Protein AF-A0A8C0J4U8-F1 (afdb_monomer)

Radius of gyration: 21.5 Å; Cα contacts (8 Å, |Δi|>4): 195; chains: 1; bounding box: 47×39×62 Å

Secondary structure (DSSP, 8-state):
---------HHHHHHHHHHHT-SS-SPPPP--EE---TTGGGT-SEEEEHHHHTTTSGGG---HHHHHHHHT---TT-PPEEEEEEETTEEEEEE-HHHHHHHHHHTHHHHHS--------------HHHHH-S-GGG--HHHHHHHHHHHHHHHHHHHTT---

Foldseek 3Di:
DDPPQAAADPVVQLVLLQVLLDPDDDDDPRQKDADDDPVVLVPAGMFRFQVNQVVSDPSLDRDPVSQVSNQPDDDRNHAHWDHWDQDNGHIGTHGPVVRSVVSCVVCVVVVPQQAQDPDQAADDQDLVLVVPDPDPVPDDPVSVVSVVVSVVVQVSCVSNNHHD

Solvent-accessible surface area (backbone atoms only — not comparable to full-atom values): 9806 Å² total; per-residue (Å²): 134,84,78,77,76,48,76,58,44,71,67,57,37,46,51,53,54,49,50,45,74,47,94,70,97,69,90,73,79,82,43,63,42,79,59,80,50,76,77,52,53,74,79,24,45,31,39,29,37,30,80,60,31,39,86,79,23,77,95,25,54,80,56,66,69,46,47,49,48,52,66,63,66,81,55,85,23,48,67,51,70,64,47,63,45,85,51,96,68,14,42,33,32,27,56,33,55,72,61,37,48,51,54,48,64,78,36,43,72,69,71,68,47,64,70,70,50,90,53,88,52,73,60,85,84,84,57,65,64,73,76,75,52,98,49,82,90,73,60,47,73,69,41,50,51,51,50,54,51,51,51,53,49,49,53,52,35,39,69,13,56,24,52,128

Sequence (164 aa):
METGGGRFGVSETLGALNAALKKEPGPPASVWFKESSARNLRSRDFLAPQAALRPLFAGGQVPKDIIEDVMSLKRPGLPPLQSCQQTPLGLTVQLQRPAAFQQALNSIAELTKPFQSTSGQSIILNCTPLWSQRSLAMLSLSHLRAILVTDHLAEVLRIQGSVD

pLDDT: mean 83.04, std 14.78, range [30.03, 97.75]

Structure (mmCIF, N/CA/C/O backbone):
data_AF-A0A8C0J4U8-F1
#
_entry.id   AF-A0A8C0J4U8-F1
#
loop_
_atom_site.group_PDB
_atom_site.id
_atom_site.type_symbol
_atom_site.label_atom_id
_atom_site.label_alt_id
_atom_site.label_comp_id
_atom_site.label_asym_id
_atom_site.label_entity_id
_atom_site.label_seq_id
_atom_site.pdbx_PDB_ins_code
_atom_site.Cartn_x
_atom_site.Cartn_y
_atom_site.Cartn_z
_atom_site.occupancy
_atom_site.B_iso_or_equiv
_atom_site.auth_seq_id
_atom_site.auth_comp_id
_atom_site.auth_asym_id
_atom_site.auth_atom_id
_atom_site.pdbx_PDB_model_num
ATOM 1 N N . MET A 1 1 ? 19.558 22.658 10.619 1.00 30.05 1 MET A N 1
ATOM 2 C CA . MET A 1 1 ? 18.804 21.512 11.166 1.00 30.05 1 MET A CA 1
ATOM 3 C C . MET A 1 1 ? 18.225 20.776 9.974 1.00 30.05 1 MET A C 1
ATOM 5 O O . MET A 1 1 ? 17.174 21.152 9.476 1.00 30.05 1 MET A O 1
ATOM 9 N N . GLU A 1 2 ? 18.994 19.847 9.415 1.00 30.03 2 GLU A N 1
ATOM 10 C CA . GLU A 1 2 ? 18.574 19.081 8.244 1.00 30.03 2 GLU A CA 1
ATOM 11 C C . GLU A 1 2 ? 17.524 18.073 8.699 1.00 30.03 2 GLU A C 1
ATOM 13 O O . GLU A 1 2 ? 17.819 17.105 9.399 1.00 30.03 2 GLU A O 1
ATOM 18 N N . THR A 1 3 ? 16.263 18.325 8.362 1.00 37.47 3 THR A N 1
ATOM 19 C CA . THR A 1 3 ? 15.245 17.284 8.426 1.00 37.47 3 THR A CA 1
ATOM 20 C C . THR A 1 3 ? 15.606 16.285 7.340 1.00 37.47 3 THR A C 1
ATOM 22 O O . THR A 1 3 ? 15.273 16.505 6.177 1.00 37.47 3 THR A O 1
ATOM 25 N N . GLY A 1 4 ? 16.342 15.233 7.701 1.00 38.72 4 GLY A N 1
ATOM 26 C CA . GLY A 1 4 ? 16.578 14.0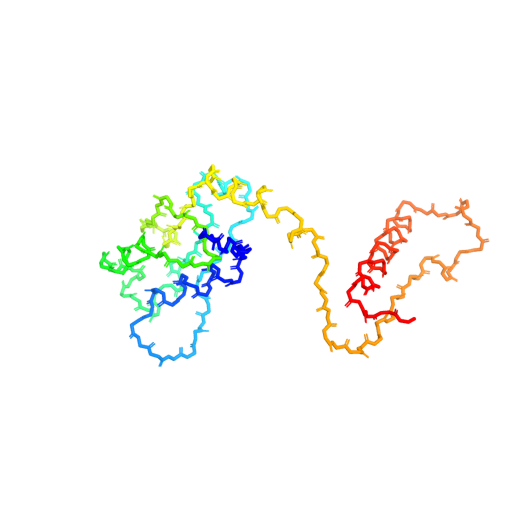83 6.838 1.00 38.72 4 GLY A CA 1
ATOM 27 C C . GLY A 1 4 ? 15.232 13.497 6.422 1.00 38.72 4 GLY A C 1
ATOM 28 O O . GLY A 1 4 ? 14.657 12.667 7.126 1.00 38.72 4 GLY A O 1
ATOM 29 N N . GLY A 1 5 ? 14.690 13.995 5.312 1.00 45.22 5 GLY A N 1
ATOM 30 C CA . GLY A 1 5 ? 13.468 13.517 4.688 1.00 45.22 5 GLY A CA 1
ATOM 31 C C . GLY A 1 5 ? 13.765 12.170 4.062 1.00 45.22 5 GLY A C 1
ATOM 32 O O . GLY A 1 5 ? 14.028 12.085 2.867 1.00 45.22 5 GLY A O 1
ATOM 33 N N . GLY A 1 6 ? 13.806 11.130 4.894 1.00 56.00 6 GLY A N 1
ATOM 34 C CA . GLY A 1 6 ? 13.977 9.763 4.432 1.00 56.00 6 GLY A CA 1
ATOM 35 C C . GLY A 1 6 ? 12.910 9.434 3.394 1.00 56.00 6 GLY A C 1
ATOM 36 O O . GLY A 1 6 ? 11.729 9.731 3.599 1.00 56.00 6 GLY A O 1
ATOM 37 N N . ARG A 1 7 ? 13.340 8.827 2.283 1.00 72.56 7 ARG A N 1
ATOM 38 C CA . ARG A 1 7 ? 12.468 8.240 1.262 1.00 72.56 7 ARG A CA 1
ATOM 39 C C . ARG A 1 7 ? 11.389 7.418 1.960 1.00 72.56 7 ARG A C 1
ATOM 41 O O . ARG A 1 7 ? 11.712 6.464 2.663 1.00 72.56 7 ARG A O 1
ATOM 48 N N . PHE A 1 8 ? 10.120 7.770 1.765 1.00 78.12 8 PHE A N 1
ATOM 49 C CA . PHE A 1 8 ? 9.056 6.878 2.195 1.00 78.12 8 PHE A CA 1
ATOM 50 C C . PHE A 1 8 ? 8.885 5.758 1.177 1.00 78.12 8 PHE A C 1
ATOM 52 O O . PHE A 1 8 ? 8.980 5.965 -0.037 1.00 78.12 8 PHE A O 1
ATOM 59 N N . GLY A 1 9 ? 8.647 4.556 1.681 1.00 83.75 9 GLY A N 1
ATOM 60 C CA . GLY A 1 9 ? 8.452 3.377 0.861 1.00 83.75 9 GLY A CA 1
ATOM 61 C C . GLY A 1 9 ? 7.231 2.591 1.304 1.00 83.75 9 GLY A C 1
ATOM 62 O O . GLY A 1 9 ? 6.699 2.740 2.409 1.00 83.75 9 GLY A O 1
ATOM 63 N N . VAL A 1 10 ? 6.731 1.774 0.378 1.00 89.06 10 VAL A N 1
ATOM 64 C CA . VAL A 1 10 ? 5.548 0.944 0.620 1.00 89.06 10 VAL A CA 1
ATOM 65 C C . VAL A 1 10 ? 5.841 -0.074 1.721 1.00 89.06 10 VAL A C 1
ATOM 67 O O . VAL A 1 10 ? 4.992 -0.281 2.579 1.00 89.06 10 VAL A O 1
ATOM 70 N N . SER A 1 11 ? 7.040 -0.662 1.735 1.00 86.88 11 SER A N 1
ATOM 71 C CA . SER A 1 11 ? 7.441 -1.662 2.731 1.00 86.88 11 SER A CA 1
ATOM 72 C C . SER A 1 11 ? 7.470 -1.074 4.144 1.00 86.88 11 SER A C 1
ATOM 74 O O . SER A 1 11 ? 6.851 -1.612 5.059 1.00 86.88 11 SER A O 1
ATOM 76 N N . GLU A 1 12 ? 8.103 0.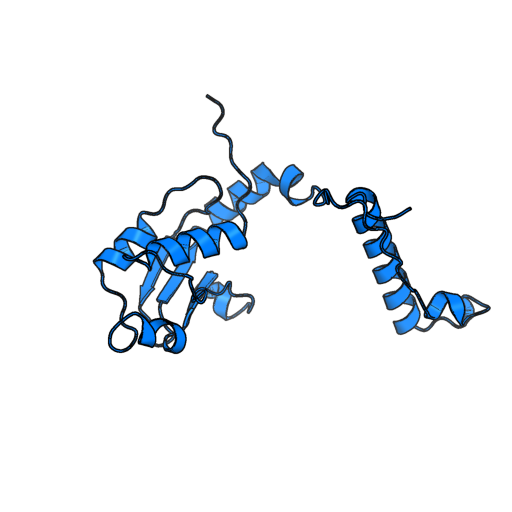086 4.303 1.00 88.12 12 GLU A N 1
ATOM 77 C CA . GLU A 1 12 ? 8.221 0.824 5.561 1.00 88.12 12 GLU A CA 1
ATOM 78 C C . GLU A 1 12 ? 6.843 1.251 6.068 1.00 88.12 12 GLU A C 1
ATOM 80 O O . GLU A 1 12 ? 6.531 1.099 7.251 1.0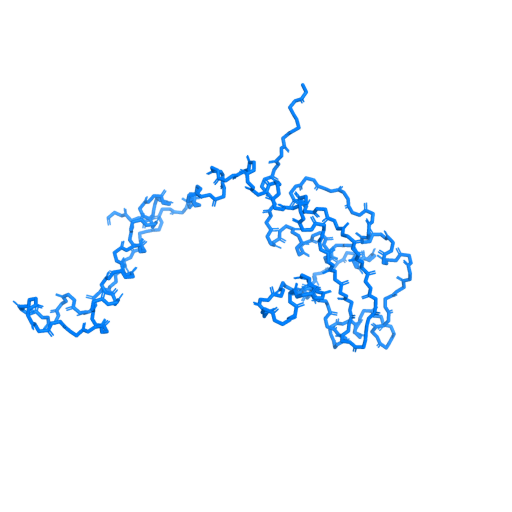0 88.12 12 GLU A O 1
ATOM 85 N N . THR A 1 13 ? 5.984 1.712 5.153 1.00 92.00 13 THR A N 1
ATOM 86 C CA . THR A 1 13 ? 4.603 2.088 5.472 1.00 92.00 13 THR A CA 1
ATOM 87 C C . THR A 1 13 ? 3.801 0.888 5.961 1.00 92.00 13 THR A C 1
ATOM 89 O O . THR A 1 13 ? 3.179 0.951 7.021 1.00 92.00 13 THR A O 1
ATOM 92 N N . LEU A 1 14 ? 3.853 -0.234 5.241 1.00 91.69 14 LEU A N 1
ATOM 93 C CA . LEU A 1 14 ? 3.186 -1.468 5.652 1.00 91.69 14 LEU A CA 1
ATOM 94 C C . LEU A 1 14 ? 3.736 -1.984 6.986 1.00 91.69 14 LEU A C 1
ATOM 96 O O . LEU A 1 14 ? 2.959 -2.422 7.832 1.00 91.69 14 LEU A O 1
ATOM 100 N N . GLY A 1 15 ? 5.047 -1.903 7.210 1.00 89.81 15 GLY A N 1
ATOM 101 C CA . GLY A 1 15 ? 5.677 -2.267 8.478 1.00 89.81 15 GLY A CA 1
ATOM 102 C C . GLY A 1 15 ? 5.161 -1.420 9.640 1.00 89.81 15 GLY A C 1
ATOM 103 O O . GLY A 1 15 ? 4.739 -1.963 10.661 1.00 89.81 15 GLY A O 1
ATOM 104 N N . ALA A 1 16 ? 5.109 -0.098 9.466 1.00 91.38 16 ALA A N 1
ATOM 105 C CA . ALA A 1 16 ? 4.610 0.825 10.481 1.00 91.38 16 ALA A CA 1
ATOM 106 C C . ALA A 1 16 ? 3.125 0.607 10.807 1.00 91.38 16 ALA A C 1
ATOM 108 O O . ALA A 1 16 ? 2.761 0.610 11.985 1.00 91.38 16 ALA A O 1
ATOM 109 N N . LEU A 1 17 ? 2.291 0.389 9.785 1.00 92.69 17 LEU A N 1
ATOM 110 C CA . LEU A 1 17 ? 0.861 0.116 9.943 1.00 92.69 17 LEU A CA 1
ATOM 111 C C . LEU A 1 17 ? 0.604 -1.247 10.607 1.00 92.69 17 LEU A C 1
ATOM 113 O O . LEU A 1 17 ? -0.262 -1.360 11.473 1.00 92.69 17 LEU A O 1
ATOM 117 N N . ASN A 1 18 ? 1.364 -2.287 10.242 1.00 91.00 18 ASN A N 1
ATOM 118 C CA . ASN A 1 18 ? 1.272 -3.597 10.896 1.00 91.00 18 ASN A CA 1
ATOM 119 C C . ASN A 1 18 ? 1.731 -3.528 12.360 1.00 91.00 18 ASN A C 1
ATOM 121 O O . ASN A 1 18 ? 1.124 -4.172 13.210 1.00 91.00 18 ASN A O 1
ATOM 125 N N . ALA A 1 19 ? 2.772 -2.746 12.662 1.00 88.75 19 ALA A N 1
ATOM 126 C CA . ALA A 1 19 ? 3.235 -2.546 14.033 1.00 88.75 19 ALA A CA 1
ATOM 127 C C . ALA A 1 19 ? 2.182 -1.832 14.893 1.00 88.75 19 ALA A C 1
ATOM 129 O O . ALA A 1 19 ? 1.973 -2.225 16.031 1.00 88.75 19 ALA A O 1
ATOM 130 N N . ALA A 1 20 ? 1.479 -0.838 14.342 1.00 90.31 20 ALA A N 1
ATOM 131 C CA . ALA A 1 20 ? 0.418 -0.127 15.059 1.00 90.31 20 ALA A CA 1
ATOM 132 C C . ALA A 1 20 ? -0.811 -0.999 15.363 1.00 90.31 20 ALA A C 1
ATOM 134 O O . ALA A 1 20 ? -1.484 -0.777 16.360 1.00 90.31 20 ALA A O 1
ATOM 135 N N . LEU A 1 21 ? -1.097 -2.018 14.543 1.00 87.56 21 LEU A N 1
ATOM 136 C CA . LEU A 1 21 ? -2.188 -2.960 14.820 1.00 87.56 21 LEU A CA 1
ATOM 137 C C . LEU A 1 21 ? -1.864 -3.981 15.922 1.00 87.56 21 LEU A C 1
ATOM 139 O O . LEU A 1 21 ? -2.766 -4.690 16.369 1.00 87.56 21 LEU A O 1
ATOM 143 N N . LYS A 1 22 ? -0.601 -4.109 16.343 1.00 77.69 22 LYS A N 1
ATOM 144 C CA . LYS A 1 22 ? -0.163 -5.146 17.281 1.00 77.69 22 LYS A CA 1
ATOM 145 C C . LYS A 1 22 ? 0.154 -4.567 18.652 1.00 77.69 22 LYS A C 1
ATOM 147 O O . LYS A 1 22 ? 0.993 -3.684 18.765 1.00 77.69 22 LYS A O 1
ATOM 152 N N . LYS A 1 23 ? -0.441 -5.153 19.695 1.00 61.66 23 LYS A N 1
ATOM 153 C CA . LYS A 1 23 ? -0.057 -4.902 21.096 1.00 61.66 23 LYS A CA 1
ATOM 154 C C . LYS A 1 23 ? 1.000 -5.889 21.626 1.00 61.66 23 LYS A C 1
ATOM 156 O O . LYS A 1 23 ? 1.728 -5.530 22.537 1.00 61.66 23 LYS A O 1
ATOM 161 N N . GLU A 1 24 ? 1.139 -7.078 21.026 1.00 53.22 24 GLU A N 1
ATOM 162 C CA . GLU A 1 24 ? 2.032 -8.155 21.498 1.00 53.22 24 GLU A CA 1
ATOM 163 C C . GLU A 1 24 ? 3.103 -8.554 20.453 1.00 53.22 24 GLU A C 1
ATOM 165 O O . GLU A 1 24 ? 2.814 -8.581 19.245 1.00 53.22 24 GLU A O 1
ATOM 170 N N . PRO A 1 25 ? 4.337 -8.896 20.878 1.00 46.03 25 PRO A N 1
ATOM 171 C CA . PRO A 1 25 ? 5.409 -9.332 19.989 1.00 46.03 25 PRO A CA 1
ATOM 172 C C . PRO A 1 25 ? 5.187 -10.774 19.495 1.00 46.03 25 PRO A C 1
ATOM 174 O O . PRO A 1 25 ? 5.176 -11.733 20.257 1.00 46.03 25 PRO A O 1
ATOM 177 N N . GLY A 1 26 ? 5.051 -10.933 18.178 1.00 52.66 26 GLY A N 1
ATOM 178 C CA . GLY A 1 26 ? 4.972 -12.223 17.482 1.00 52.66 26 GLY A CA 1
ATOM 179 C C . GLY A 1 26 ? 5.046 -12.030 15.962 1.00 52.66 26 GLY A C 1
ATOM 180 O O . GLY A 1 26 ? 4.761 -10.923 15.482 1.00 52.66 26 GLY A O 1
ATOM 181 N N . PRO A 1 27 ? 5.437 -13.046 15.169 1.00 47.28 27 PRO A N 1
ATOM 182 C CA . PRO A 1 27 ? 5.632 -12.885 13.727 1.00 47.28 27 PRO A CA 1
ATOM 183 C C . PRO A 1 27 ? 4.304 -12.499 13.039 1.00 47.28 27 PRO A C 1
ATOM 185 O O . PRO A 1 27 ? 3.297 -13.176 13.235 1.00 47.28 27 PRO A O 1
ATOM 188 N N . PRO A 1 28 ? 4.219 -11.381 12.284 1.00 59.03 28 PRO A N 1
ATOM 189 C CA . PRO A 1 28 ? 2.987 -11.010 11.592 1.00 59.03 28 PRO A CA 1
ATOM 190 C C . PRO A 1 28 ? 2.749 -11.866 10.358 1.00 59.03 28 PRO A C 1
ATOM 192 O O . PRO A 1 28 ? 3.615 -11.945 9.492 1.00 59.03 28 PRO A O 1
ATOM 195 N N . ALA A 1 29 ? 1.512 -12.323 10.183 1.00 66.19 29 ALA A N 1
ATOM 196 C CA . ALA A 1 29 ? 0.923 -12.228 8.856 1.00 66.19 29 ALA A CA 1
ATOM 197 C C . ALA A 1 29 ? 0.717 -10.729 8.565 1.00 66.19 29 ALA A C 1
ATOM 199 O O . ALA A 1 29 ? 0.101 -10.031 9.373 1.00 66.19 29 ALA A O 1
ATOM 200 N N . SER A 1 30 ? 1.275 -10.206 7.469 1.00 82.75 30 SER A N 1
ATOM 201 C CA . SER A 1 30 ? 0.979 -8.831 7.046 1.00 82.75 30 SER A CA 1
ATOM 202 C C . SER A 1 30 ? -0.503 -8.741 6.704 1.00 82.75 30 SER A C 1
ATOM 204 O O . SER A 1 30 ? -0.968 -9.454 5.815 1.00 82.75 30 SER A O 1
ATOM 206 N N . VAL A 1 31 ? -1.241 -7.878 7.400 1.00 89.88 31 VAL A N 1
ATOM 207 C CA . VAL A 1 31 ? -2.684 -7.711 7.160 1.00 89.88 31 VAL A CA 1
ATOM 208 C C . VAL A 1 31 ? -2.990 -6.531 6.250 1.00 89.88 31 VAL A C 1
ATOM 210 O O . VAL A 1 31 ? -4.070 -6.478 5.674 1.00 89.88 31 VAL A O 1
ATOM 213 N N . TRP A 1 32 ? -2.043 -5.603 6.101 1.00 94.12 32 TRP A N 1
ATOM 214 C CA . TRP A 1 32 ? -2.179 -4.431 5.246 1.00 94.12 32 TRP A CA 1
ATOM 215 C C . TRP A 1 32 ? -1.744 -4.706 3.810 1.00 94.12 32 TRP A C 1
ATOM 217 O O . TRP A 1 32 ? -0.726 -5.353 3.558 1.00 94.12 32 TRP A O 1
ATOM 227 N N . PHE A 1 33 ? -2.483 -4.115 2.875 1.00 93.50 33 PHE A N 1
ATOM 228 C CA . PHE A 1 33 ? -2.218 -4.146 1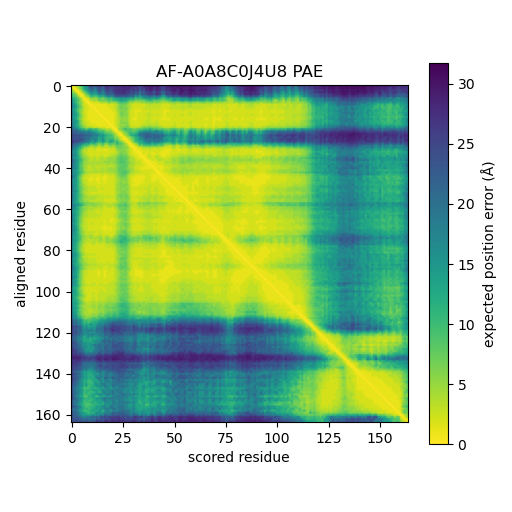.444 1.00 93.50 33 PHE A CA 1
ATOM 229 C C . PHE A 1 33 ? -2.257 -2.730 0.883 1.00 93.50 33 PHE A C 1
ATOM 231 O O . PHE A 1 33 ? -3.134 -1.938 1.230 1.00 93.50 33 PHE A O 1
ATOM 238 N N . LYS A 1 34 ? -1.324 -2.423 -0.020 1.00 95.31 34 LYS A N 1
ATOM 239 C CA . LYS A 1 34 ? -1.345 -1.190 -0.809 1.00 95.31 34 LYS A CA 1
ATOM 240 C C . LYS A 1 34 ? -2.317 -1.351 -1.973 1.00 95.31 34 LYS A C 1
ATOM 242 O O . LYS A 1 34 ? -2.210 -2.300 -2.748 1.00 95.31 34 LYS A O 1
ATOM 247 N N . GLU A 1 35 ? -3.224 -0.398 -2.142 1.00 94.81 35 GLU A N 1
ATOM 248 C CA . GLU A 1 35 ? -4.207 -0.424 -3.225 1.00 94.81 35 GLU A CA 1
ATOM 249 C C . GLU A 1 35 ? -3.591 0.010 -4.562 1.00 94.81 35 GLU A C 1
ATOM 251 O O . GLU A 1 35 ? -2.780 0.935 -4.651 1.00 94.81 35 GLU A O 1
ATOM 256 N N . SER A 1 36 ? -3.960 -0.672 -5.641 1.00 90.88 36 SER A N 1
ATOM 257 C CA . SER A 1 36 ? -3.476 -0.385 -7.002 1.00 90.88 36 SER A CA 1
ATOM 258 C C . SER A 1 36 ? -4.600 -0.055 -7.981 1.00 90.88 36 SER A C 1
ATOM 260 O O . SER A 1 36 ? -4.347 0.544 -9.023 1.00 90.88 36 SER A O 1
ATOM 262 N N . SER A 1 37 ? -5.848 -0.395 -7.647 1.00 92.62 37 SER A N 1
ATOM 263 C CA . SER A 1 37 ? -7.001 -0.102 -8.496 1.00 92.62 37 SER A CA 1
ATOM 264 C C . SER A 1 37 ? -7.329 1.388 -8.487 1.00 92.62 37 SER A C 1
ATOM 266 O O . SER A 1 37 ? -7.579 1.967 -7.430 1.00 92.62 37 SER A O 1
ATOM 268 N N . ALA A 1 38 ? -7.446 1.991 -9.674 1.00 90.31 38 ALA A N 1
ATOM 269 C CA . ALA A 1 38 ? -7.848 3.391 -9.832 1.00 90.31 38 ALA A CA 1
ATOM 270 C C . ALA A 1 38 ? -9.207 3.701 -9.178 1.00 90.31 38 ALA A C 1
ATOM 272 O O . ALA A 1 38 ? -9.425 4.810 -8.695 1.00 90.31 38 ALA A O 1
ATOM 273 N N . ARG A 1 39 ? -10.120 2.719 -9.133 1.00 92.38 39 ARG A N 1
ATOM 274 C CA . ARG A 1 39 ? -11.399 2.855 -8.423 1.00 92.38 39 ARG A CA 1
ATOM 275 C C . ARG A 1 39 ? -11.174 2.962 -6.913 1.00 92.38 39 ARG A C 1
ATOM 277 O O . ARG A 1 39 ? -11.711 3.870 -6.287 1.00 92.38 39 ARG A O 1
ATOM 284 N N . ASN A 1 40 ? -10.376 2.061 -6.342 1.00 93.31 40 ASN A N 1
ATOM 285 C CA . ASN A 1 40 ? -10.143 1.991 -4.896 1.00 93.31 40 ASN A CA 1
ATOM 286 C C . ASN A 1 40 ? -9.334 3.189 -4.387 1.00 93.31 40 ASN A C 1
ATOM 288 O O . ASN A 1 40 ? -9.699 3.769 -3.361 1.00 93.31 40 ASN A O 1
ATOM 292 N N . LEU A 1 41 ? -8.331 3.615 -5.163 1.00 93.12 41 LEU A N 1
ATOM 293 C CA . LEU A 1 41 ? -7.465 4.763 -4.882 1.00 93.12 41 LEU A CA 1
ATOM 294 C C . LEU A 1 41 ? -8.208 6.096 -4.769 1.00 93.12 41 LEU A C 1
ATOM 296 O O . LEU A 1 41 ? -7.650 7.063 -4.272 1.00 93.12 41 LEU A O 1
ATOM 300 N N . ARG A 1 42 ? -9.478 6.187 -5.175 1.00 89.94 42 ARG A N 1
ATOM 301 C CA . ARG A 1 42 ? -10.295 7.375 -4.873 1.00 89.94 42 ARG A CA 1
ATOM 302 C C . ARG A 1 42 ? -10.621 7.472 -3.385 1.00 89.94 42 ARG A C 1
ATOM 304 O O . ARG A 1 42 ? -10.625 8.568 -2.839 1.00 89.94 42 ARG A O 1
ATOM 311 N N . SER A 1 43 ? -10.842 6.325 -2.748 1.00 91.31 43 SER A N 1
ATOM 312 C CA . SER A 1 43 ? -11.370 6.205 -1.382 1.00 91.31 43 SER A CA 1
ATOM 313 C C . SER A 1 43 ? -10.338 5.812 -0.325 1.00 91.31 43 SER A C 1
ATOM 315 O O . SER A 1 43 ? -10.563 6.058 0.851 1.00 91.31 43 SER A O 1
ATOM 317 N N . ARG A 1 44 ? -9.235 5.164 -0.715 1.00 95.75 44 ARG A N 1
ATOM 318 C CA . ARG A 1 44 ? -8.239 4.611 0.214 1.00 95.75 44 ARG A CA 1
ATOM 319 C C . ARG A 1 44 ? -6.936 4.300 -0.508 1.00 95.75 44 ARG A C 1
ATOM 321 O O . ARG A 1 44 ? -6.961 3.972 -1.690 1.00 95.75 44 ARG A O 1
ATOM 328 N N . ASP A 1 45 ? -5.827 4.346 0.211 1.00 96.38 45 ASP A N 1
ATOM 329 C CA . ASP A 1 45 ? -4.495 4.024 -0.309 1.00 96.38 45 ASP A CA 1
ATOM 330 C C . ASP A 1 45 ? -3.979 2.685 0.246 1.00 96.38 45 ASP A C 1
ATOM 332 O O . ASP A 1 45 ? -3.264 1.958 -0.448 1.00 96.38 45 ASP A O 1
ATOM 336 N N . PHE A 1 46 ? -4.415 2.313 1.456 1.00 96.75 46 PHE A N 1
ATOM 337 C CA . PHE A 1 46 ? -4.155 1.008 2.062 1.00 96.75 46 PHE A CA 1
ATOM 338 C C . PHE A 1 46 ? -5.434 0.393 2.633 1.00 96.75 46 PHE A C 1
ATOM 340 O O . PHE A 1 46 ? -6.349 1.101 3.064 1.00 96.75 46 PHE A O 1
ATOM 347 N N . LEU A 1 47 ? -5.482 -0.937 2.651 1.00 97.00 47 LEU A N 1
ATOM 348 C CA . LEU A 1 47 ? -6.587 -1.726 3.187 1.00 97.00 47 LEU A CA 1
ATOM 349 C C . LEU A 1 47 ? -6.037 -2.873 4.037 1.00 97.00 47 LEU A C 1
ATOM 351 O O . LEU A 1 47 ? -5.188 -3.626 3.565 1.00 97.00 47 LEU A O 1
ATOM 355 N N . ALA A 1 48 ? -6.565 -3.038 5.246 1.00 96.44 48 ALA A N 1
ATOM 356 C CA . ALA A 1 48 ? -6.515 -4.288 5.989 1.00 96.44 48 ALA A CA 1
ATOM 357 C C . ALA A 1 48 ? -7.881 -4.984 5.870 1.00 96.44 48 ALA A C 1
ATOM 359 O O . ALA A 1 48 ? -8.844 -4.526 6.491 1.00 96.44 48 ALA A O 1
ATOM 360 N N . PRO A 1 49 ? -8.016 -6.040 5.042 1.00 95.38 49 PRO A N 1
ATOM 361 C CA . PRO A 1 49 ? -9.303 -6.661 4.756 1.00 95.38 49 PRO A CA 1
ATOM 362 C C . PRO A 1 49 ? -9.967 -7.243 6.002 1.00 95.38 49 PRO A C 1
ATOM 364 O O . PRO A 1 49 ? -9.295 -7.808 6.866 1.00 95.38 49 PRO A O 1
ATOM 367 N N . GLN A 1 50 ? -11.300 -7.228 6.039 1.00 94.50 50 GLN A N 1
ATOM 368 C CA . GLN A 1 50 ? -12.083 -7.785 7.149 1.00 94.50 50 GLN A CA 1
ATOM 369 C C . GLN A 1 50 ? -11.662 -9.221 7.502 1.00 94.50 50 GLN A C 1
ATOM 371 O O . GLN A 1 50 ? -11.539 -9.570 8.673 1.00 94.50 50 GLN A O 1
ATOM 376 N N . ALA A 1 51 ? -11.412 -10.055 6.488 1.00 92.12 51 ALA A N 1
ATOM 377 C CA . ALA A 1 51 ? -10.987 -11.441 6.676 1.00 92.12 51 ALA A CA 1
ATOM 378 C C . ALA A 1 51 ? -9.623 -11.559 7.379 1.00 92.12 51 ALA A C 1
ATOM 380 O O . ALA A 1 51 ? -9.447 -12.458 8.194 1.00 92.12 51 ALA A O 1
ATOM 381 N N . ALA A 1 52 ? -8.698 -10.635 7.107 1.00 91.69 52 ALA A N 1
ATOM 382 C CA . ALA A 1 52 ? -7.378 -10.593 7.733 1.00 91.69 52 ALA A CA 1
ATOM 383 C C . ALA A 1 52 ? -7.416 -10.006 9.156 1.00 91.69 52 ALA A C 1
ATOM 385 O O . ALA A 1 52 ? -6.546 -10.309 9.965 1.00 91.69 52 ALA A O 1
ATOM 386 N N . LEU A 1 53 ? -8.432 -9.194 9.475 1.00 92.50 53 LEU A N 1
ATOM 387 C CA . LEU A 1 53 ? -8.620 -8.597 10.802 1.00 92.50 53 LEU A CA 1
ATOM 388 C C . LEU A 1 53 ? -9.334 -9.524 11.795 1.00 92.50 53 LEU A C 1
ATOM 390 O O . LEU A 1 53 ? -9.107 -9.408 12.995 1.00 92.50 53 LEU A O 1
ATOM 394 N N . ARG A 1 54 ? -10.183 -10.448 11.328 1.00 91.38 54 ARG A N 1
ATOM 395 C CA . ARG A 1 54 ? -10.947 -11.377 12.191 1.00 91.38 54 ARG A CA 1
ATOM 396 C C . ARG A 1 54 ? -10.100 -12.210 13.168 1.00 91.38 54 ARG A C 1
ATOM 398 O O . ARG A 1 54 ? -10.570 -12.403 14.284 1.00 91.38 54 ARG A O 1
ATOM 405 N N . PRO A 1 55 ? -8.897 -12.700 12.808 1.00 89.00 55 PRO A N 1
ATOM 406 C CA . PRO A 1 55 ? -8.032 -13.400 13.759 1.00 89.00 55 PRO A CA 1
ATOM 407 C C . PRO A 1 55 ? -7.467 -12.493 14.860 1.00 89.00 55 PRO A C 1
ATOM 409 O O . PRO A 1 55 ? -7.052 -12.993 15.897 1.00 89.00 55 PRO A O 1
ATOM 412 N N . LEU A 1 56 ? -7.418 -11.176 14.625 1.00 87.75 56 LEU A N 1
ATOM 413 C CA . LEU A 1 56 ? -6.830 -10.196 15.542 1.00 87.75 56 LEU A CA 1
ATOM 414 C C . LEU A 1 56 ? -7.882 -9.522 16.426 1.00 87.75 56 LEU A C 1
ATOM 416 O O . LEU A 1 56 ? -7.609 -9.199 17.578 1.00 87.75 56 LEU A O 1
ATOM 420 N N . PHE A 1 57 ? -9.084 -9.307 15.892 1.00 89.50 57 PHE A N 1
ATOM 421 C CA . PHE A 1 57 ? -10.144 -8.566 16.560 1.00 89.50 57 PHE A CA 1
ATOM 422 C C . PHE A 1 57 ? -11.495 -9.245 16.367 1.00 89.50 57 PHE A C 1
ATOM 424 O O . PHE A 1 57 ? -11.817 -9.717 15.273 1.00 89.50 57 PHE A O 1
ATOM 431 N N . ALA A 1 58 ? -12.324 -9.242 17.413 1.00 89.94 58 ALA A N 1
ATOM 432 C CA . ALA A 1 58 ? -13.658 -9.829 17.372 1.00 89.94 58 ALA A CA 1
ATOM 433 C C . ALA A 1 58 ? -14.476 -9.251 16.204 1.00 89.94 58 ALA A C 1
ATOM 435 O O . ALA A 1 58 ? -14.615 -8.038 16.041 1.00 89.94 58 ALA A O 1
ATOM 436 N N . GLY A 1 59 ? -14.962 -10.135 15.330 1.00 89.12 59 GLY A N 1
ATOM 437 C CA . GLY A 1 59 ? -15.695 -9.752 14.123 1.00 89.12 59 GLY A CA 1
ATOM 438 C C . GLY A 1 59 ? -14.876 -8.978 13.082 1.00 89.12 59 GLY A C 1
ATOM 439 O O . GLY A 1 59 ? -15.449 -8.612 12.060 1.00 89.12 59 GLY A O 1
ATOM 440 N N . GLY A 1 60 ? -13.573 -8.759 13.291 1.00 91.19 60 GLY A N 1
ATOM 441 C CA . GLY A 1 60 ? -12.704 -7.884 12.495 1.00 91.19 60 GLY A CA 1
ATOM 442 C C . GLY A 1 60 ? -12.898 -6.388 12.777 1.00 91.19 60 GLY A C 1
ATOM 443 O O . GLY A 1 60 ? -12.597 -5.574 11.907 1.00 91.19 60 GLY A O 1
ATOM 444 N N . GLN A 1 61 ? -13.458 -6.029 13.936 1.00 94.19 61 GLN A N 1
ATOM 445 C CA . GLN A 1 61 ? -13.675 -4.639 14.351 1.00 94.19 61 GLN A CA 1
ATOM 446 C C . GLN A 1 61 ? -12.463 -4.117 15.116 1.00 94.19 61 GLN A C 1
ATOM 448 O O . GLN A 1 61 ? -12.190 -4.580 16.222 1.00 94.19 61 GLN A O 1
ATOM 453 N N . VAL A 1 62 ? -11.741 -3.158 14.539 1.00 94.25 62 VAL A N 1
ATOM 454 C CA . VAL A 1 62 ? -10.549 -2.592 15.178 1.00 94.25 62 VAL A CA 1
ATOM 455 C C . VAL A 1 62 ? -10.970 -1.600 16.274 1.00 94.25 62 VAL A C 1
ATOM 457 O O . VAL A 1 62 ? -11.754 -0.689 15.994 1.00 94.25 62 VAL A O 1
ATOM 460 N N . PRO A 1 63 ? -10.479 -1.756 17.518 1.00 94.44 63 PRO A N 1
ATOM 461 C CA . PRO A 1 63 ? -10.720 -0.810 18.607 1.00 94.44 63 PRO A CA 1
ATOM 462 C C . PRO A 1 63 ? -10.330 0.637 18.262 1.00 94.44 63 PRO A C 1
ATOM 464 O O . PRO A 1 63 ? -9.371 0.876 17.527 1.00 94.44 63 PRO A O 1
ATOM 467 N N . LYS A 1 64 ? -11.071 1.615 18.804 1.00 94.81 64 LYS A N 1
ATOM 468 C CA . LYS A 1 64 ? -10.870 3.046 18.502 1.00 94.81 64 LYS A CA 1
ATOM 469 C C . LYS A 1 64 ? -9.489 3.558 18.912 1.00 94.81 64 LYS A C 1
ATOM 471 O O . LYS A 1 64 ? -8.899 4.309 18.147 1.00 94.81 64 LYS A O 1
ATOM 476 N N . ASP A 1 65 ? -8.969 3.108 20.052 1.00 94.19 65 ASP A N 1
ATOM 477 C CA . ASP A 1 65 ? -7.620 3.433 20.531 1.00 94.19 65 ASP A CA 1
ATOM 478 C C . ASP A 1 65 ? -6.550 3.030 19.507 1.00 94.19 65 ASP A C 1
ATOM 480 O O . ASP A 1 65 ? -5.672 3.818 19.185 1.00 94.19 65 ASP A O 1
ATOM 484 N N . ILE A 1 66 ? -6.690 1.857 18.882 1.00 93.44 66 ILE A N 1
ATOM 485 C CA . ILE A 1 66 ? -5.758 1.402 17.839 1.00 93.44 66 ILE A CA 1
ATOM 486 C C . ILE A 1 66 ? -5.891 2.242 16.558 1.00 93.44 66 ILE A C 1
ATOM 488 O O . ILE A 1 66 ? -4.902 2.523 15.882 1.00 93.44 66 ILE A O 1
ATOM 492 N N . ILE A 1 67 ? -7.107 2.661 16.196 1.00 95.56 67 ILE A N 1
ATOM 493 C CA . ILE A 1 67 ? -7.318 3.560 15.049 1.00 95.56 67 ILE A CA 1
ATOM 494 C C . ILE A 1 67 ? -6.660 4.924 15.312 1.00 95.56 67 ILE A C 1
ATOM 496 O O . ILE A 1 67 ? -6.034 5.485 14.410 1.00 95.56 67 ILE A O 1
ATOM 500 N N . GLU A 1 68 ? -6.765 5.437 16.537 1.00 95.06 68 GLU A N 1
ATOM 501 C CA . GLU A 1 68 ? -6.110 6.671 16.981 1.00 95.06 68 GLU A CA 1
ATOM 502 C C . GLU A 1 68 ? -4.581 6.533 17.000 1.00 95.06 68 GLU A C 1
ATOM 504 O O . GLU A 1 68 ? -3.886 7.445 16.540 1.00 95.06 68 GLU A O 1
ATOM 509 N N . ASP A 1 69 ? -4.054 5.379 17.416 1.00 93.38 69 ASP A N 1
ATOM 510 C CA . ASP A 1 69 ? -2.624 5.059 17.356 1.00 93.38 69 ASP A CA 1
ATOM 511 C C . ASP A 1 69 ? -2.113 5.058 15.911 1.00 93.38 69 ASP A C 1
ATOM 513 O O . ASP A 1 69 ? -1.083 5.670 15.614 1.00 93.38 69 ASP A O 1
ATOM 517 N N . VAL A 1 70 ? -2.858 4.433 14.987 1.00 94.38 70 VAL A N 1
ATOM 518 C CA . VAL A 1 70 ? -2.556 4.472 13.547 1.00 94.38 70 VAL A CA 1
ATOM 519 C C . VAL A 1 70 ? -2.546 5.915 13.046 1.00 94.38 70 VAL A C 1
ATOM 521 O O . VAL A 1 70 ? -1.598 6.314 12.373 1.00 94.38 70 VAL A O 1
ATOM 524 N N . MET A 1 71 ? -3.556 6.718 13.392 1.00 95.62 71 MET A N 1
ATOM 525 C CA . MET A 1 71 ? -3.637 8.128 12.987 1.00 95.62 71 MET A CA 1
ATOM 526 C C . MET A 1 71 ? -2.531 9.002 13.585 1.00 95.62 71 MET A C 1
ATOM 528 O O . MET A 1 71 ? -2.145 10.003 12.979 1.00 95.62 71 MET A O 1
ATOM 532 N N . SER A 1 72 ? -2.001 8.621 14.745 1.00 94.12 72 SER A N 1
ATOM 533 C CA . SER A 1 72 ? -0.938 9.341 15.449 1.00 94.12 72 SER A CA 1
ATOM 534 C C . SER A 1 72 ? 0.468 8.938 14.998 1.00 94.12 72 SER A C 1
ATOM 536 O O . SER A 1 72 ? 1.451 9.529 15.456 1.00 94.12 72 SER A O 1
ATOM 538 N N . LEU A 1 73 ? 0.594 7.966 14.084 1.00 91.56 73 LEU A N 1
ATOM 539 C CA . LEU A 1 73 ? 1.879 7.522 13.554 1.00 91.56 73 LEU A CA 1
ATOM 540 C C . LEU A 1 73 ? 2.654 8.677 12.909 1.00 91.56 73 LEU A C 1
ATOM 542 O O . LEU A 1 73 ? 2.293 9.206 11.858 1.00 91.56 73 LEU A O 1
ATOM 546 N N . LYS A 1 74 ? 3.795 9.007 13.515 1.00 87.06 74 LYS A N 1
ATOM 547 C CA . LYS A 1 74 ? 4.798 9.923 12.969 1.00 87.06 74 LYS A CA 1
ATOM 548 C C . LYS A 1 74 ? 6.149 9.228 13.007 1.00 87.06 74 LYS A C 1
ATOM 550 O O . LYS A 1 74 ? 6.724 9.046 14.077 1.00 87.06 74 LYS A O 1
ATOM 555 N N . ARG A 1 75 ? 6.644 8.802 11.846 1.00 82.88 75 ARG A N 1
ATOM 556 C CA . ARG A 1 75 ? 7.970 8.187 11.705 1.00 82.88 75 ARG A CA 1
ATOM 557 C C . ARG A 1 75 ? 8.650 8.691 10.430 1.00 82.88 75 ARG A C 1
ATOM 559 O O . ARG A 1 75 ? 7.952 8.912 9.439 1.00 82.88 75 ARG A O 1
ATOM 566 N N . PRO A 1 76 ? 9.983 8.863 10.428 1.00 79.06 76 PRO A N 1
ATOM 567 C CA . PRO A 1 76 ? 10.727 9.110 9.197 1.00 79.06 76 PRO A CA 1
ATOM 568 C C . PRO A 1 76 ? 10.431 8.017 8.162 1.00 79.06 76 PRO A C 1
ATOM 570 O O . PRO A 1 76 ? 10.357 6.842 8.516 1.00 79.06 76 PRO A O 1
ATOM 573 N N . GLY A 1 77 ? 10.231 8.396 6.899 1.00 78.50 77 GLY A N 1
ATOM 574 C CA . GLY A 1 77 ? 9.897 7.444 5.834 1.00 78.50 77 GLY A CA 1
ATOM 575 C C . GLY A 1 77 ? 8.450 6.929 5.848 1.00 78.50 77 GLY A C 1
ATOM 576 O O . GLY A 1 77 ? 8.135 6.013 5.092 1.00 78.50 77 GLY A O 1
ATOM 577 N N . LEU A 1 78 ? 7.556 7.506 6.661 1.00 88.12 78 LEU A N 1
ATOM 578 C CA . LEU A 1 78 ? 6.112 7.275 6.572 1.00 88.12 78 LEU A CA 1
ATOM 579 C C . LEU A 1 78 ? 5.428 8.492 5.922 1.00 88.12 78 LEU A C 1
ATOM 581 O O . LEU A 1 78 ? 5.632 9.613 6.398 1.00 88.12 78 LEU A O 1
ATOM 585 N N . PRO A 1 79 ? 4.602 8.314 4.876 1.00 91.44 79 PRO A N 1
ATOM 586 C CA . PRO A 1 79 ? 3.830 9.420 4.332 1.00 91.44 79 PRO A CA 1
ATOM 587 C C . PRO A 1 79 ? 2.759 9.877 5.341 1.00 91.44 79 PRO A C 1
ATOM 589 O O . PRO A 1 79 ? 2.238 9.061 6.106 1.00 91.44 79 PRO A O 1
ATOM 592 N N . PRO A 1 80 ? 2.390 11.168 5.341 1.00 92.56 80 PRO A N 1
ATOM 593 C CA . PRO A 1 80 ? 1.379 11.691 6.251 1.00 92.56 80 PRO A CA 1
ATOM 594 C C . PRO A 1 80 ? 0.019 11.034 5.996 1.00 92.56 80 PRO A C 1
ATOM 596 O O . PRO A 1 80 ? -0.419 10.912 4.848 1.00 92.56 80 PRO A O 1
ATOM 599 N N . LEU A 1 81 ? -0.659 10.629 7.070 1.00 95.31 81 LEU A N 1
ATOM 600 C CA . LEU A 1 81 ? -1.985 10.019 7.009 1.00 95.31 81 LEU A CA 1
ATOM 601 C C . LEU A 1 81 ? -3.072 11.098 7.089 1.00 95.31 81 LEU A C 1
ATOM 603 O O . LEU A 1 81 ? -2.982 12.025 7.887 1.00 95.31 81 LEU A O 1
ATOM 607 N N . GLN A 1 82 ? -4.106 10.967 6.262 1.00 96.38 82 GLN A N 1
ATOM 608 C CA . GLN A 1 82 ? -5.289 11.830 6.272 1.00 96.38 82 GLN A CA 1
ATOM 609 C C . GLN A 1 82 ? -6.424 11.217 7.092 1.00 96.38 82 GLN A C 1
ATOM 611 O O . GLN A 1 82 ? -7.105 11.929 7.827 1.00 96.38 82 GLN A O 1
ATOM 616 N N . SER A 1 83 ? -6.653 9.910 6.959 1.00 96.38 83 SER A N 1
ATOM 617 C CA . SER A 1 83 ? -7.717 9.222 7.692 1.00 96.38 83 SER A CA 1
ATOM 618 C C . SER A 1 83 ? -7.453 7.730 7.830 1.00 96.38 83 SER A C 1
ATOM 620 O O . SER A 1 83 ? -6.862 7.111 6.945 1.00 96.38 83 SER A O 1
ATOM 622 N N . CYS A 1 84 ? -7.994 7.148 8.895 1.00 97.56 84 CYS A N 1
ATOM 623 C CA . CYS A 1 84 ? -8.066 5.718 9.147 1.00 97.56 84 CYS A CA 1
ATOM 624 C C . CYS A 1 84 ? -9.505 5.406 9.566 1.00 97.56 84 CYS A C 1
ATOM 626 O O . CYS A 1 84 ? -10.021 6.026 10.496 1.00 97.56 84 CYS A O 1
ATOM 628 N N . GLN A 1 85 ? -10.188 4.523 8.840 1.00 96.50 85 GLN A N 1
ATOM 629 C CA . GLN A 1 85 ? -11.620 4.281 9.028 1.00 96.50 85 GLN A CA 1
ATOM 630 C C . GLN A 1 85 ? -11.953 2.797 8.967 1.00 96.50 85 GLN A C 1
ATOM 632 O O . GLN A 1 85 ? -11.507 2.083 8.068 1.00 96.50 85 GLN A O 1
ATOM 637 N N . GLN A 1 86 ? -12.779 2.347 9.912 1.00 96.62 86 GLN A N 1
ATOM 638 C CA . GLN A 1 86 ? -13.405 1.032 9.855 1.00 96.62 86 GLN A CA 1
ATOM 639 C C . GLN A 1 86 ? -14.542 1.063 8.829 1.00 96.62 86 GLN A C 1
ATOM 641 O O . GLN A 1 86 ? -15.432 1.910 8.889 1.00 96.62 86 GLN A O 1
ATOM 646 N N . THR A 1 87 ? -14.530 0.114 7.899 1.00 95.69 87 THR A N 1
ATOM 647 C CA . THR A 1 87 ? -15.540 -0.039 6.844 1.00 95.69 87 THR A CA 1
ATOM 648 C C . THR A 1 87 ? -16.018 -1.495 6.783 1.00 95.69 87 THR A C 1
ATOM 650 O O . THR A 1 87 ? -15.384 -2.370 7.382 1.00 95.69 87 THR A O 1
ATOM 653 N N . PRO A 1 88 ? -17.083 -1.812 6.022 1.00 94.44 88 PRO A N 1
ATOM 654 C CA . PRO A 1 88 ? -17.488 -3.201 5.789 1.00 94.44 88 PRO A CA 1
ATOM 655 C C . PRO A 1 88 ? -16.424 -4.061 5.085 1.00 94.44 88 PRO A C 1
ATOM 657 O O . PRO A 1 88 ? -16.448 -5.284 5.202 1.00 94.44 88 PRO A O 1
ATOM 660 N N . LEU A 1 89 ? -15.493 -3.441 4.348 1.00 93.38 89 LEU A N 1
ATOM 661 C CA . LEU A 1 89 ? -14.399 -4.141 3.665 1.00 93.38 89 LEU A CA 1
ATOM 662 C C . LEU A 1 89 ? -13.210 -4.430 4.593 1.00 93.38 89 LEU A C 1
ATOM 664 O O . LEU A 1 89 ? -12.333 -5.214 4.224 1.00 93.38 89 LEU A O 1
ATOM 668 N N . GLY A 1 90 ? -13.173 -3.813 5.774 1.00 95.88 90 GLY A N 1
ATOM 669 C CA . GLY A 1 90 ? -12.030 -3.813 6.678 1.00 95.88 90 GLY A CA 1
ATOM 670 C C . GLY A 1 90 ? -11.607 -2.404 7.077 1.00 95.88 90 GLY A C 1
ATOM 671 O O . GLY A 1 90 ? -12.375 -1.446 6.944 1.00 95.88 90 GLY A O 1
ATOM 672 N N . LEU A 1 91 ? -10.371 -2.274 7.548 1.00 97.31 91 LEU A N 1
ATOM 673 C CA . LEU A 1 91 ? -9.795 -1.002 7.970 1.00 97.31 91 LEU A CA 1
ATOM 674 C C . LEU A 1 91 ? -9.076 -0.337 6.792 1.00 97.31 91 LEU A C 1
ATOM 676 O O . LEU A 1 91 ? -8.225 -0.948 6.146 1.00 97.31 91 LEU A O 1
ATOM 680 N N . THR A 1 92 ? -9.416 0.911 6.495 1.00 97.75 92 THR A N 1
ATOM 681 C CA . THR A 1 92 ? -8.867 1.652 5.353 1.00 97.75 92 THR A CA 1
ATOM 682 C C . THR A 1 92 ? -8.045 2.835 5.819 1.00 97.75 92 THR A C 1
ATOM 684 O O . THR A 1 92 ? -8.488 3.563 6.704 1.00 97.75 92 THR A O 1
ATOM 687 N N . VAL A 1 93 ? -6.907 3.074 5.170 1.00 97.50 93 VAL A N 1
ATOM 688 C CA . VAL A 1 93 ? -6.085 4.271 5.380 1.00 97.50 93 VAL A CA 1
ATOM 689 C C . VAL A 1 93 ? -6.033 5.084 4.098 1.00 97.50 93 VAL A C 1
ATOM 691 O O . VAL A 1 93 ? -5.823 4.540 3.010 1.00 97.50 93 VAL A O 1
ATOM 694 N N . GLN A 1 94 ? -6.198 6.394 4.242 1.00 97.00 94 GLN A N 1
ATOM 695 C CA . GLN A 1 94 ? -5.959 7.375 3.196 1.00 97.00 94 GLN A CA 1
ATOM 696 C C . GLN A 1 94 ? -4.799 8.272 3.619 1.00 97.00 94 GLN A C 1
ATOM 698 O O . GLN A 1 94 ? -4.741 8.734 4.759 1.00 97.00 94 GLN A O 1
ATOM 703 N N . LEU A 1 95 ? -3.873 8.508 2.701 1.00 95.62 95 LEU A N 1
ATOM 704 C CA . LEU A 1 95 ? -2.759 9.425 2.866 1.00 95.62 95 LEU A CA 1
ATOM 705 C C . LEU A 1 95 ? -3.223 10.861 2.637 1.00 95.62 95 LEU A C 1
ATOM 707 O O . LEU A 1 95 ? -4.114 11.120 1.828 1.00 95.62 95 LEU A O 1
ATOM 711 N N . GLN A 1 96 ? -2.540 11.818 3.257 1.00 95.19 96 GLN A N 1
ATOM 712 C CA . GLN A 1 96 ? -2.622 13.219 2.866 1.00 95.19 96 GLN A CA 1
ATOM 713 C C . GLN A 1 96 ? -1.880 13.387 1.535 1.00 95.19 96 GLN A C 1
ATOM 715 O O . GLN A 1 96 ? -0.724 13.810 1.483 1.00 95.19 96 GLN A O 1
ATOM 720 N N . ARG A 1 97 ? -2.551 13.003 0.442 1.00 93.50 97 ARG A N 1
ATOM 721 C CA . ARG A 1 97 ? -1.951 12.848 -0.894 1.00 93.50 97 ARG A CA 1
ATOM 722 C C . ARG A 1 97 ? -1.159 14.066 -1.367 1.00 93.50 97 ARG A C 1
ATOM 724 O O . ARG A 1 97 ? -0.061 13.841 -1.861 1.00 93.50 97 ARG A O 1
ATOM 731 N N . PRO A 1 98 ? -1.617 15.325 -1.192 1.00 94.56 98 PRO A N 1
ATOM 732 C CA . PRO A 1 98 ? -0.816 16.479 -1.597 1.00 94.56 98 PRO A CA 1
ATOM 733 C C . PRO A 1 98 ? 0.530 16.550 -0.867 1.00 94.56 98 PRO A C 1
ATOM 735 O O . PRO A 1 98 ? 1.559 16.782 -1.491 1.00 94.56 98 PRO A O 1
ATOM 738 N N . ALA A 1 99 ? 0.544 16.281 0.441 1.00 92.38 99 ALA A N 1
ATOM 739 C CA . ALA A 1 99 ? 1.764 16.310 1.241 1.00 92.38 99 ALA A CA 1
ATOM 740 C C . ALA A 1 99 ? 2.680 15.114 0.933 1.00 92.38 99 ALA A C 1
ATOM 742 O O . ALA A 1 99 ? 3.885 15.292 0.777 1.00 92.38 99 ALA A O 1
ATOM 743 N N . ALA A 1 100 ? 2.116 13.913 0.770 1.00 91.25 100 ALA A N 1
ATOM 744 C CA . ALA A 1 100 ? 2.871 12.732 0.347 1.00 91.25 100 ALA A CA 1
ATOM 745 C C . ALA A 1 100 ? 3.477 12.916 -1.058 1.00 91.25 100 ALA A C 1
ATOM 747 O O . ALA A 1 100 ? 4.628 12.557 -1.296 1.00 91.25 100 ALA A O 1
ATOM 748 N N . PHE A 1 101 ? 2.732 13.526 -1.983 1.00 91.00 101 PHE A N 1
ATOM 749 C CA . PHE A 1 101 ? 3.223 13.847 -3.320 1.00 91.00 101 PHE A CA 1
ATOM 750 C C . PHE A 1 101 ? 4.347 14.885 -3.273 1.00 91.00 101 PHE A C 1
ATOM 752 O O . PHE A 1 101 ? 5.380 14.681 -3.903 1.00 91.00 101 PHE A O 1
ATOM 759 N N . GLN A 1 102 ? 4.204 15.942 -2.467 1.00 91.19 102 GLN A N 1
ATOM 760 C CA . GLN A 1 102 ? 5.269 16.929 -2.278 1.00 91.19 102 GLN A CA 1
ATOM 761 C C . GLN A 1 102 ? 6.546 16.292 -1.714 1.00 91.19 102 GLN A C 1
ATOM 763 O O . GLN A 1 102 ? 7.640 16.591 -2.185 1.00 91.19 102 GLN A O 1
ATOM 768 N N . GLN A 1 103 ? 6.421 15.386 -0.740 1.00 88.44 103 GLN A N 1
ATOM 769 C CA . GLN A 1 103 ? 7.561 14.629 -0.219 1.00 88.44 103 GLN A CA 1
ATOM 770 C C . GLN A 1 103 ? 8.221 13.777 -1.312 1.00 88.44 103 GLN A C 1
ATOM 772 O O . GLN A 1 103 ? 9.442 13.778 -1.422 1.00 88.44 103 GLN A O 1
ATOM 777 N N . ALA A 1 104 ? 7.434 13.106 -2.159 1.00 87.94 104 ALA A N 1
ATOM 778 C CA . ALA A 1 104 ? 7.971 12.324 -3.271 1.00 87.94 104 ALA A CA 1
ATOM 779 C C . ALA A 1 104 ? 8.723 13.199 -4.288 1.00 87.94 104 ALA A C 1
ATOM 781 O O . ALA A 1 104 ? 9.812 12.827 -4.720 1.00 87.94 104 ALA A O 1
ATOM 782 N N . LEU A 1 105 ? 8.184 14.375 -4.631 1.00 89.25 105 LEU A N 1
ATOM 783 C CA . LEU A 1 105 ? 8.855 15.327 -5.521 1.00 89.25 105 LEU A CA 1
ATOM 784 C C . LEU A 1 105 ? 10.183 15.820 -4.937 1.00 89.25 105 LEU A C 1
ATOM 786 O O . LEU A 1 105 ? 11.187 15.858 -5.646 1.00 89.25 105 LEU A O 1
ATOM 790 N N . ASN A 1 106 ? 10.213 16.128 -3.640 1.00 89.12 106 ASN A N 1
ATOM 791 C CA . ASN A 1 106 ? 11.428 16.574 -2.955 1.00 89.12 106 ASN A CA 1
ATOM 792 C C . ASN A 1 106 ? 12.510 15.478 -2.882 1.00 89.12 106 ASN A C 1
ATOM 794 O O . ASN A 1 106 ? 13.684 15.790 -2.704 1.00 89.12 106 ASN A O 1
ATOM 798 N N . SER A 1 107 ? 12.129 14.206 -3.031 1.00 85.69 107 SER A N 1
ATOM 799 C CA . SER A 1 107 ? 13.026 13.046 -2.979 1.00 85.69 107 SER A CA 1
ATOM 800 C C . SER A 1 107 ? 13.170 12.337 -4.331 1.00 85.69 107 SER A C 1
ATOM 802 O O . SER A 1 107 ? 13.584 11.177 -4.369 1.00 85.69 107 SER A O 1
ATOM 804 N N . ILE A 1 108 ? 12.837 12.993 -5.450 1.00 85.38 108 ILE A N 1
ATOM 805 C CA . ILE A 1 108 ? 12.787 12.333 -6.765 1.00 85.38 108 ILE A CA 1
ATOM 806 C C . ILE A 1 108 ? 14.139 11.742 -7.186 1.00 85.38 108 ILE A C 1
ATOM 808 O O . ILE A 1 108 ? 14.176 10.652 -7.754 1.00 85.38 108 ILE A O 1
ATOM 812 N N . ALA A 1 109 ? 15.247 12.404 -6.842 1.00 84.12 109 ALA A N 1
ATOM 813 C CA . ALA A 1 109 ? 16.596 11.905 -7.106 1.00 84.12 109 ALA A CA 1
ATOM 814 C C . ALA A 1 109 ? 16.856 10.562 -6.394 1.00 84.12 109 ALA A C 1
ATOM 816 O O . ALA A 1 109 ? 17.361 9.625 -7.000 1.00 84.12 109 ALA A O 1
ATOM 817 N N . GLU A 1 110 ? 16.416 10.422 -5.142 1.00 80.31 110 GLU A N 1
ATOM 818 C CA . GLU A 1 110 ? 16.561 9.186 -4.359 1.00 80.31 110 GLU A CA 1
ATOM 819 C C . GLU A 1 110 ? 15.556 8.096 -4.766 1.00 80.31 110 GLU A C 1
ATOM 821 O O . GLU A 1 110 ? 15.834 6.902 -4.643 1.00 80.31 110 GLU A O 1
ATOM 826 N N . LEU A 1 111 ? 14.372 8.483 -5.251 1.00 75.50 111 LEU A N 1
ATOM 827 C CA . LEU A 1 111 ? 13.362 7.548 -5.762 1.00 75.50 111 LEU A CA 1
ATOM 828 C C . LEU A 1 111 ? 13.743 6.958 -7.121 1.00 75.50 111 LEU A C 1
ATOM 830 O O . LEU A 1 111 ? 13.397 5.813 -7.407 1.00 75.50 111 LEU A O 1
ATOM 834 N N . THR A 1 112 ? 14.425 7.745 -7.950 1.00 78.88 112 THR A N 1
ATOM 835 C CA . THR A 1 112 ? 14.910 7.328 -9.272 1.00 78.88 112 THR A CA 1
ATOM 836 C C . THR A 1 112 ? 16.278 6.662 -9.209 1.00 78.88 112 THR A C 1
ATOM 838 O O . THR A 1 112 ? 16.675 6.015 -10.177 1.00 78.88 112 THR A O 1
ATOM 841 N N . LYS A 1 113 ? 16.975 6.753 -8.068 1.00 75.88 113 LYS A N 1
ATOM 842 C CA . LYS A 1 113 ? 18.232 6.049 -7.847 1.00 75.88 113 LYS A CA 1
ATOM 843 C C . LYS A 1 113 ? 17.995 4.531 -7.894 1.00 75.88 113 LYS A C 1
ATOM 845 O O . LYS A 1 113 ? 17.212 4.006 -7.094 1.00 75.88 113 LYS A O 1
ATOM 850 N N . PRO A 1 114 ? 18.655 3.807 -8.809 1.00 66.62 114 PRO A N 1
ATOM 851 C CA . PRO A 1 114 ? 18.571 2.355 -8.853 1.00 66.62 114 PRO A CA 1
ATOM 852 C C . PRO A 1 114 ? 19.121 1.751 -7.557 1.00 66.62 114 PRO A C 1
ATOM 854 O O . PRO A 1 114 ? 20.101 2.229 -6.985 1.00 66.62 114 PRO A O 1
ATOM 857 N N . PHE A 1 115 ? 18.449 0.707 -7.073 1.00 65.81 115 PHE A N 1
ATOM 858 C CA . PHE A 1 115 ? 18.817 0.018 -5.840 1.00 65.81 115 PHE A CA 1
ATOM 859 C C . PHE A 1 115 ? 20.159 -0.687 -6.004 1.00 65.81 115 PHE A C 1
ATOM 861 O O . PHE A 1 115 ? 20.236 -1.701 -6.681 1.00 65.81 115 PHE A O 1
ATOM 868 N N . GLN A 1 116 ? 21.212 -0.193 -5.362 1.00 63.00 116 GLN A N 1
ATOM 869 C CA . GLN A 1 116 ? 22.495 -0.891 -5.367 1.00 63.00 116 GLN A CA 1
ATOM 870 C C . GLN A 1 116 ? 22.341 -2.225 -4.634 1.00 63.00 116 GLN A C 1
ATOM 872 O O . GLN A 1 116 ? 22.096 -2.259 -3.425 1.00 63.00 116 GLN A O 1
ATOM 877 N N . SER A 1 117 ? 22.439 -3.324 -5.377 1.00 59.41 117 SER A N 1
ATOM 878 C CA . SER A 1 117 ? 22.483 -4.653 -4.788 1.00 59.41 117 SER A CA 1
ATOM 879 C C . SER A 1 117 ? 23.888 -4.868 -4.222 1.00 59.41 117 SER A C 1
ATOM 881 O O . SER A 1 117 ? 24.886 -4.659 -4.901 1.00 59.41 117 SER A O 1
ATOM 883 N N . THR A 1 118 ? 23.988 -5.257 -2.953 1.00 56.44 118 THR A N 1
ATOM 884 C CA . THR A 1 118 ? 25.272 -5.610 -2.319 1.00 56.44 118 THR A CA 1
ATOM 885 C C . THR A 1 118 ? 25.714 -7.036 -2.655 1.00 56.44 118 THR A C 1
ATOM 887 O O . THR A 1 118 ? 26.731 -7.509 -2.151 1.00 56.44 118 THR A O 1
ATOM 890 N N . SER A 1 119 ? 24.942 -7.747 -3.480 1.00 58.78 119 SER A N 1
ATOM 891 C CA . SER A 1 119 ? 25.214 -9.123 -3.867 1.00 58.78 119 SER A CA 1
ATOM 892 C C . SER A 1 119 ? 25.946 -9.131 -5.203 1.00 58.78 119 SER A C 1
ATOM 894 O O . SER A 1 119 ? 25.375 -8.727 -6.209 1.00 58.78 119 SER A O 1
ATOM 896 N N . GLY A 1 120 ? 27.185 -9.628 -5.224 1.00 60.25 120 GLY A N 1
ATOM 897 C CA . GLY A 1 120 ? 27.953 -9.904 -6.447 1.00 60.25 120 GLY A CA 1
ATOM 898 C C . GLY A 1 120 ? 27.393 -11.079 -7.261 1.00 60.25 120 GLY A C 1
ATOM 899 O O . GLY A 1 120 ? 28.146 -11.929 -7.725 1.00 60.25 120 GLY A O 1
ATOM 900 N N . GLN A 1 121 ? 26.068 -11.192 -7.355 1.00 67.38 121 GLN A N 1
ATOM 901 C CA . GLN A 1 121 ? 25.384 -12.183 -8.172 1.00 67.38 121 GLN A CA 1
ATOM 902 C C . GLN A 1 121 ? 25.354 -11.695 -9.618 1.00 67.38 121 GLN A C 1
ATOM 904 O O . GLN A 1 121 ? 24.677 -10.719 -9.929 1.00 67.38 121 GLN A O 1
ATOM 909 N N . SER A 1 122 ? 26.052 -12.405 -10.501 1.00 71.44 122 SER A N 1
ATOM 910 C CA . SER A 1 122 ? 25.952 -12.202 -11.945 1.00 71.44 122 SER A CA 1
ATOM 911 C C . SER A 1 122 ? 24.598 -12.712 -12.441 1.00 71.44 122 SER A C 1
ATOM 913 O O . SER A 1 122 ? 24.304 -13.910 -12.359 1.00 71.44 122 SER A O 1
ATOM 915 N N . ILE A 1 123 ? 23.757 -11.813 -12.953 1.00 77.38 123 ILE A N 1
ATOM 916 C CA . ILE A 1 123 ? 22.453 -12.163 -13.524 1.00 77.38 123 ILE A CA 1
ATOM 917 C C . ILE A 1 123 ? 22.575 -12.245 -15.046 1.00 77.38 123 ILE A C 1
ATOM 919 O O . ILE A 1 123 ? 22.840 -11.251 -15.715 1.00 77.38 123 ILE A O 1
ATOM 923 N N . ILE A 1 124 ? 22.313 -13.425 -15.610 1.00 81.50 124 ILE A N 1
ATOM 924 C CA . ILE A 1 124 ? 22.264 -13.617 -17.063 1.00 81.50 124 ILE A CA 1
ATOM 925 C C . ILE A 1 124 ? 20.833 -13.382 -17.552 1.00 81.50 124 ILE A C 1
ATOM 927 O O . ILE A 1 124 ? 19.918 -14.144 -17.234 1.00 81.50 124 ILE A O 1
ATOM 931 N N . LEU A 1 125 ? 20.641 -12.351 -18.375 1.00 82.56 125 LEU A N 1
ATOM 932 C CA . LEU A 1 125 ? 19.373 -12.093 -19.053 1.00 82.56 125 LEU A CA 1
ATOM 933 C C . LEU A 1 125 ? 19.353 -12.767 -20.429 1.00 82.56 125 LEU A C 1
ATOM 935 O O . LEU A 1 125 ? 20.005 -12.323 -21.371 1.00 82.56 125 LEU A O 1
ATOM 939 N N . ASN A 1 126 ? 18.575 -13.841 -20.561 1.00 83.38 126 ASN A N 1
ATOM 940 C CA . ASN A 1 126 ? 18.396 -14.519 -21.843 1.00 83.38 126 ASN A CA 1
ATOM 941 C C . ASN A 1 126 ? 17.324 -13.814 -22.697 1.00 83.38 126 ASN A C 1
ATOM 943 O O . ASN A 1 126 ? 16.157 -13.750 -22.307 1.00 83.38 126 ASN A O 1
ATOM 947 N N . CYS A 1 127 ? 17.709 -13.330 -23.882 1.00 83.62 127 CYS A N 1
ATOM 948 C CA . CYS A 1 127 ? 16.803 -12.757 -24.878 1.00 83.62 127 CYS A CA 1
ATOM 949 C C . CYS A 1 127 ? 16.686 -13.682 -26.102 1.00 83.62 127 CYS A C 1
ATOM 951 O O . CYS A 1 127 ? 17.370 -13.508 -27.113 1.00 83.62 127 CYS A O 1
ATOM 953 N N . THR A 1 128 ? 15.784 -14.662 -26.036 1.00 82.06 128 THR A N 1
ATOM 954 C CA . THR A 1 128 ? 15.582 -15.659 -27.105 1.00 82.06 128 THR A CA 1
ATOM 955 C C . THR A 1 128 ? 15.251 -15.088 -28.499 1.00 82.06 128 THR A C 1
ATOM 957 O O . THR A 1 128 ? 15.668 -15.702 -29.491 1.00 82.06 128 THR A O 1
ATOM 960 N N . PRO A 1 129 ? 14.580 -13.924 -28.661 1.00 81.50 129 PRO A N 1
ATOM 961 C CA . PRO A 1 129 ? 14.370 -13.334 -29.985 1.00 81.50 129 PRO A CA 1
ATOM 962 C C . PRO A 1 129 ? 15.665 -12.911 -30.691 1.00 81.50 129 PRO A C 1
ATOM 964 O O . PRO A 1 129 ? 15.728 -12.976 -31.916 1.00 81.50 129 PRO A O 1
ATOM 967 N N . LEU A 1 130 ? 16.710 -12.535 -29.942 1.00 73.31 130 LEU A N 1
ATOM 968 C CA . LEU A 1 130 ? 18.021 -12.200 -30.513 1.00 73.31 130 LEU A CA 1
ATOM 969 C C . LEU A 1 130 ? 18.781 -13.445 -30.985 1.00 73.31 130 LEU A C 1
ATOM 971 O O . LEU A 1 130 ? 19.614 -13.357 -31.880 1.00 73.31 130 LEU A O 1
ATOM 975 N N . TRP A 1 131 ? 18.492 -14.609 -30.400 1.00 72.31 131 TRP A N 1
ATOM 976 C CA . TRP A 1 131 ? 19.180 -15.863 -30.725 1.00 72.31 131 TRP A CA 1
ATOM 977 C C . TRP A 1 131 ? 18.609 -16.536 -31.977 1.00 72.31 131 TRP A C 1
ATOM 979 O O . TRP A 1 131 ? 19.303 -17.284 -32.661 1.00 72.31 131 TRP A O 1
ATOM 989 N N . SER A 1 132 ? 17.328 -16.299 -32.265 1.00 63.88 132 SER A N 1
ATOM 990 C CA . SER A 1 132 ? 16.567 -17.044 -33.274 1.00 63.88 132 SER A CA 1
ATOM 991 C C . SER A 1 132 ? 16.448 -16.338 -34.626 1.00 63.88 132 SER A C 1
ATOM 993 O O . SER A 1 132 ? 16.063 -16.981 -35.605 1.00 63.88 132 SER A O 1
ATOM 995 N N . GLN A 1 133 ? 16.785 -15.047 -34.726 1.00 63.00 133 GLN A N 1
ATOM 996 C CA . GLN A 1 133 ? 16.559 -14.267 -35.946 1.00 63.00 133 GLN A CA 1
ATOM 997 C C . GLN A 1 133 ? 17.853 -13.768 -36.592 1.00 63.00 133 GLN A C 1
ATOM 999 O O . GLN A 1 133 ? 18.636 -13.041 -35.995 1.00 63.00 133 GLN A O 1
ATOM 1004 N N . ARG A 1 134 ? 18.044 -14.127 -37.869 1.00 60.72 134 ARG A N 1
ATOM 1005 C CA . ARG A 1 134 ? 19.191 -13.704 -38.696 1.00 60.72 134 ARG A CA 1
ATOM 1006 C C . ARG A 1 134 ? 19.004 -12.326 -39.349 1.00 60.72 134 ARG A C 1
ATOM 1008 O O . ARG A 1 134 ? 19.938 -11.824 -39.962 1.00 60.72 134 ARG A O 1
ATOM 1015 N N . SER A 1 135 ? 17.808 -11.733 -39.265 1.00 72.38 135 SER A N 1
ATOM 1016 C CA . SER A 1 135 ? 17.489 -10.442 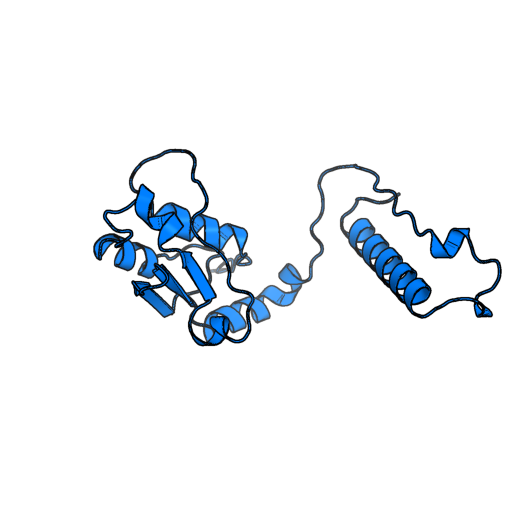-39.887 1.00 72.38 135 SER A CA 1
ATOM 1017 C C . SER A 1 135 ? 16.486 -9.639 -39.063 1.00 72.38 135 SER A C 1
ATOM 1019 O O . SER A 1 135 ? 15.440 -10.156 -38.667 1.00 72.38 135 SER A O 1
ATOM 1021 N N . LEU A 1 136 ? 16.777 -8.345 -38.889 1.00 71.31 136 LEU A N 1
ATOM 1022 C CA . LEU A 1 136 ? 15.905 -7.370 -38.226 1.00 71.31 136 LEU A CA 1
ATOM 1023 C C . LEU A 1 136 ? 14.539 -7.234 -38.917 1.00 71.31 136 LEU A C 1
ATOM 1025 O O . LEU A 1 136 ? 13.548 -6.918 -38.266 1.00 71.31 136 LEU A O 1
ATOM 1029 N N . ALA A 1 137 ? 14.464 -7.522 -40.222 1.00 74.88 137 ALA A N 1
ATOM 1030 C CA . ALA A 1 137 ? 13.230 -7.420 -41.002 1.00 74.88 137 ALA A CA 1
ATOM 1031 C C . ALA A 1 137 ? 12.181 -8.495 -40.647 1.00 74.88 137 ALA A C 1
ATOM 1033 O O . ALA A 1 137 ? 11.037 -8.398 -41.080 1.00 74.88 137 ALA A O 1
ATOM 1034 N N . MET A 1 138 ? 12.555 -9.520 -39.873 1.00 79.62 138 MET A N 1
ATOM 1035 C CA . MET A 1 138 ? 11.657 -10.600 -39.438 1.00 79.62 138 MET A CA 1
ATOM 1036 C C . MET A 1 138 ? 11.140 -10.414 -38.001 1.00 79.62 138 MET A C 1
ATOM 1038 O O . MET A 1 138 ? 10.422 -11.279 -37.488 1.00 79.62 138 MET A O 1
ATOM 1042 N N . LEU A 1 139 ? 11.499 -9.316 -37.328 1.00 82.50 139 LEU A N 1
ATOM 1043 C CA . LEU A 1 139 ? 11.075 -9.050 -35.956 1.00 82.50 139 LEU A CA 1
ATOM 1044 C C . LEU A 1 139 ? 9.579 -8.728 -35.906 1.00 82.50 139 LEU A C 1
ATOM 1046 O O . LEU A 1 139 ? 9.102 -7.773 -36.511 1.00 82.50 139 LEU A O 1
ATOM 1050 N N . SER A 1 140 ? 8.835 -9.514 -35.129 1.00 87.69 140 SER A N 1
ATOM 1051 C CA . SER A 1 140 ? 7.465 -9.167 -34.761 1.00 87.69 140 SER A CA 1
ATOM 1052 C C . SER A 1 140 ? 7.459 -8.099 -33.661 1.00 87.69 140 SER A C 1
ATOM 1054 O O . SER A 1 140 ? 8.445 -7.918 -32.943 1.00 87.69 140 SER A O 1
ATOM 1056 N N . LEU A 1 141 ? 6.315 -7.441 -33.447 1.00 88.69 141 LEU A N 1
ATOM 1057 C CA . LEU A 1 141 ? 6.134 -6.526 -32.311 1.00 88.69 141 LEU A CA 1
ATOM 1058 C C . LEU A 1 141 ? 6.379 -7.214 -30.959 1.00 88.69 141 LEU A C 1
ATOM 1060 O O . LEU A 1 141 ? 6.918 -6.598 -30.040 1.00 88.69 141 LEU A O 1
ATOM 1064 N N . SER A 1 142 ? 6.033 -8.498 -30.836 1.00 87.00 142 SER A N 1
ATOM 1065 C CA . SER A 1 142 ? 6.305 -9.276 -29.625 1.00 87.00 142 SER A CA 1
ATOM 1066 C C . SER A 1 142 ? 7.805 -9.487 -29.404 1.00 87.00 142 SER A C 1
ATOM 1068 O O . SER A 1 142 ? 8.265 -9.382 -28.268 1.00 87.00 142 SER A O 1
ATOM 1070 N N . HIS A 1 143 ? 8.579 -9.718 -30.472 1.00 88.62 143 HIS A N 1
ATOM 1071 C CA . HIS A 1 143 ? 10.041 -9.800 -30.387 1.00 88.62 143 HIS A CA 1
ATOM 1072 C C . HIS A 1 143 ? 10.655 -8.458 -29.993 1.00 88.62 143 HIS A C 1
ATOM 1074 O O . HIS A 1 143 ? 11.473 -8.415 -29.079 1.00 88.62 143 HIS A O 1
ATOM 1080 N N . LEU A 1 144 ? 10.214 -7.362 -30.617 1.00 87.06 144 LEU A N 1
ATOM 1081 C CA . LEU A 1 144 ? 10.699 -6.022 -30.288 1.00 87.06 144 LEU A CA 1
ATOM 1082 C C . LEU A 1 144 ? 10.426 -5.672 -28.819 1.00 87.06 144 LEU A C 1
ATOM 1084 O O . LEU A 1 144 ? 11.316 -5.188 -28.124 1.00 87.06 144 LEU A O 1
ATOM 1088 N N . ARG A 1 145 ? 9.222 -5.975 -28.317 1.00 89.25 145 ARG A N 1
ATOM 1089 C CA . ARG A 1 145 ? 8.879 -5.776 -26.904 1.00 89.25 145 ARG A CA 1
ATOM 1090 C C . ARG A 1 145 ? 9.805 -6.568 -25.983 1.00 89.25 145 ARG A C 1
ATOM 1092 O O . ARG A 1 145 ? 10.273 -6.015 -24.995 1.00 89.25 145 ARG A O 1
ATOM 1099 N N . ALA A 1 146 ? 10.046 -7.843 -26.283 1.00 89.44 146 ALA A N 1
ATOM 1100 C CA . ALA A 1 146 ? 10.932 -8.675 -25.477 1.00 89.44 146 ALA A CA 1
ATOM 1101 C C . ALA A 1 146 ? 12.366 -8.123 -25.466 1.00 89.44 146 ALA A C 1
ATOM 1103 O O . ALA A 1 146 ? 12.943 -7.994 -24.393 1.00 89.44 146 ALA A O 1
ATOM 1104 N N . ILE A 1 147 ? 12.895 -7.709 -26.622 1.00 88.81 147 ILE A N 1
ATOM 1105 C CA . ILE A 1 147 ? 14.233 -7.110 -26.740 1.00 88.81 147 ILE A CA 1
ATOM 1106 C C . ILE A 1 147 ? 14.342 -5.831 -25.907 1.00 88.81 147 ILE A C 1
ATOM 1108 O O . ILE A 1 147 ? 15.241 -5.728 -25.080 1.00 88.81 147 ILE A O 1
ATOM 1112 N N . LEU A 1 148 ? 13.411 -4.886 -26.071 1.00 90.75 148 LEU A N 1
ATOM 1113 C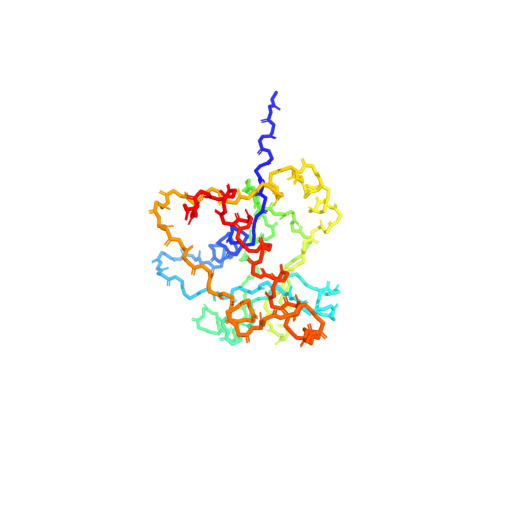 CA . LEU A 1 148 ? 13.435 -3.611 -25.344 1.00 90.75 148 LE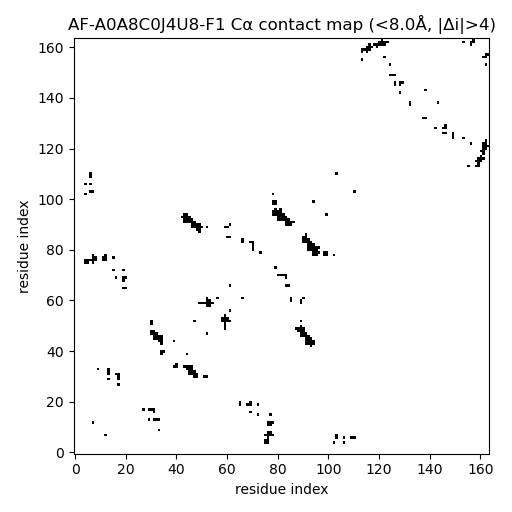U A CA 1
ATOM 1114 C C . LEU A 1 148 ? 13.313 -3.800 -23.827 1.00 90.75 148 LEU A C 1
ATOM 1116 O O . LEU A 1 148 ? 13.977 -3.108 -23.060 1.00 90.75 148 LEU A O 1
ATOM 1120 N N . VAL A 1 149 ? 12.475 -4.741 -23.383 1.00 91.69 149 VAL A N 1
ATOM 1121 C CA . VAL A 1 149 ? 12.341 -5.057 -21.955 1.00 91.69 149 VAL A CA 1
ATOM 1122 C C . VAL A 1 149 ? 13.624 -5.693 -21.423 1.00 91.69 149 VAL A C 1
ATOM 1124 O O . VAL A 1 149 ? 14.079 -5.301 -20.352 1.00 91.69 149 VAL A O 1
ATOM 1127 N N . THR A 1 150 ? 14.222 -6.644 -22.149 1.00 90.56 150 THR A N 1
ATOM 1128 C CA . TH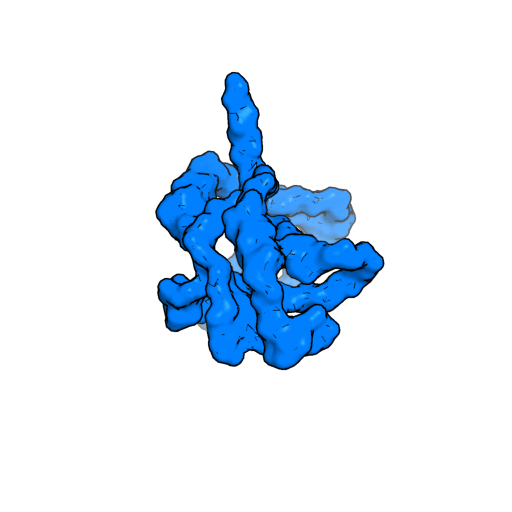R A 1 150 ? 15.480 -7.278 -21.732 1.00 90.56 150 THR A CA 1
ATOM 1129 C C . THR A 1 150 ? 16.636 -6.279 -21.686 1.00 90.56 150 THR A C 1
ATOM 1131 O O . THR A 1 150 ? 17.383 -6.289 -20.713 1.00 90.56 150 THR A O 1
ATOM 1134 N N . ASP A 1 151 ? 16.758 -5.392 -22.674 1.00 89.31 151 ASP A N 1
ATOM 1135 C CA . ASP A 1 151 ? 17.790 -4.347 -22.711 1.00 89.31 151 ASP A CA 1
ATOM 1136 C C . ASP A 1 151 ? 17.639 -3.349 -21.554 1.00 89.31 151 ASP A C 1
ATOM 1138 O O . ASP A 1 151 ? 18.586 -3.107 -20.805 1.00 89.31 151 ASP A O 1
ATOM 1142 N N . HIS A 1 152 ? 16.417 -2.858 -21.319 1.00 89.12 152 HIS A N 1
ATOM 1143 C CA . HIS A 1 152 ? 16.146 -1.965 -20.194 1.00 89.12 152 HIS A CA 1
ATOM 1144 C C . HIS A 1 152 ? 16.430 -2.635 -18.843 1.00 89.12 152 HIS A C 1
ATOM 1146 O O . HIS A 1 152 ? 17.023 -2.017 -17.961 1.00 89.12 152 HIS A O 1
ATOM 1152 N N . LEU A 1 153 ? 16.044 -3.905 -18.674 1.00 88.12 153 LEU A N 1
ATOM 1153 C CA . LEU A 1 153 ? 16.367 -4.668 -17.468 1.00 88.12 153 LEU A CA 1
ATOM 1154 C C . LEU A 1 153 ? 17.879 -4.847 -17.299 1.00 88.12 153 LEU A C 1
ATOM 1156 O O . LEU A 1 153 ? 18.360 -4.731 -16.177 1.00 88.12 153 LEU A O 1
ATOM 1160 N N . ALA A 1 154 ? 18.624 -5.093 -18.381 1.00 86.56 154 ALA A N 1
ATOM 1161 C CA . ALA A 1 154 ? 20.080 -5.215 -18.328 1.00 86.56 154 ALA A CA 1
ATOM 1162 C C . ALA A 1 154 ? 20.724 -3.917 -17.840 1.00 86.56 154 ALA A C 1
ATOM 1164 O O . ALA A 1 154 ? 21.570 -3.955 -16.950 1.00 86.56 154 ALA A O 1
ATOM 1165 N N . GLU A 1 155 ? 20.285 -2.774 -18.370 1.00 86.69 155 GLU A N 1
ATOM 1166 C CA . GLU A 1 155 ? 20.768 -1.467 -17.930 1.00 86.69 155 GLU A CA 1
ATOM 1167 C C . GLU A 1 155 ? 20.432 -1.209 -16.460 1.00 86.69 155 GLU A C 1
ATOM 1169 O O . GLU A 1 155 ? 21.310 -0.851 -15.679 1.00 86.69 155 GLU A O 1
ATOM 1174 N N . VAL A 1 156 ? 19.192 -1.480 -16.044 1.00 84.62 156 VAL A N 1
ATOM 1175 C CA . VAL A 1 156 ? 18.805 -1.364 -14.634 1.00 84.62 156 VAL A CA 1
ATOM 1176 C C . VAL A 1 156 ? 19.711 -2.230 -13.758 1.00 84.62 156 VAL A C 1
ATOM 1178 O O . VAL A 1 156 ? 20.261 -1.716 -12.790 1.00 84.62 156 VAL A O 1
ATOM 1181 N N . LEU A 1 157 ? 19.929 -3.502 -14.099 1.00 82.06 157 LEU A N 1
ATOM 1182 C CA . LEU A 1 157 ? 20.773 -4.404 -13.310 1.00 82.06 157 LEU A CA 1
ATOM 1183 C C . LEU A 1 157 ? 22.257 -3.997 -13.302 1.00 82.06 157 LEU A C 1
ATOM 1185 O O . LEU A 1 157 ? 22.905 -4.131 -12.264 1.00 82.06 157 LEU A O 1
ATOM 1189 N N . ARG A 1 158 ? 22.798 -3.445 -14.399 1.00 81.12 158 ARG A N 1
ATOM 1190 C CA . ARG A 1 158 ? 24.163 -2.881 -14.426 1.00 81.12 158 ARG A CA 1
ATOM 1191 C C . ARG A 1 158 ? 24.308 -1.728 -13.446 1.00 81.12 158 ARG A C 1
ATOM 1193 O O . ARG A 1 158 ? 25.240 -1.727 -12.647 1.00 81.12 158 ARG A O 1
ATOM 1200 N N . ILE A 1 159 ? 23.369 -0.776 -13.448 1.00 79.00 15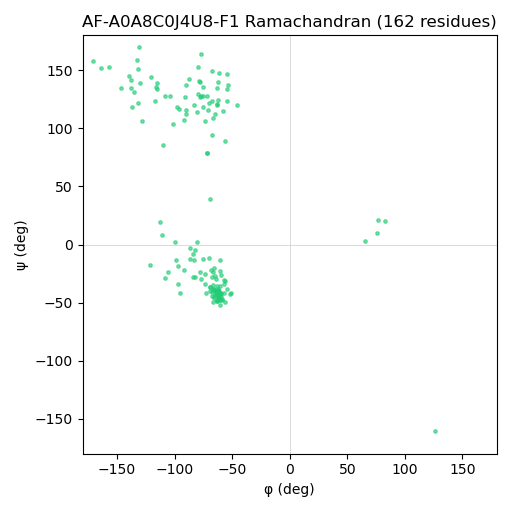9 ILE A N 1
ATOM 1201 C CA . ILE A 1 159 ? 23.434 0.357 -12.513 1.00 79.00 159 ILE A CA 1
ATOM 1202 C C . ILE A 1 159 ? 23.242 -0.123 -11.055 1.00 79.00 159 ILE A C 1
ATOM 1204 O O . ILE A 1 159 ? 23.721 0.511 -10.114 1.00 79.00 159 ILE A O 1
ATOM 1208 N N . GLN A 1 160 ? 22.594 -1.275 -10.851 1.00 74.69 160 GLN A N 1
ATOM 1209 C CA . GLN A 1 160 ? 22.464 -1.940 -9.547 1.00 74.69 160 GLN A CA 1
ATOM 1210 C C . GLN A 1 160 ? 23.685 -2.797 -9.147 1.00 74.69 160 GLN A C 1
ATOM 1212 O O . GLN A 1 160 ? 23.715 -3.294 -8.017 1.00 74.69 160 GLN A O 1
ATOM 1217 N N . GLY A 1 161 ? 24.687 -2.941 -10.026 1.00 70.06 161 GLY A N 1
ATOM 1218 C CA . GLY A 1 161 ? 25.929 -3.684 -9.784 1.00 70.06 161 GLY A CA 1
ATOM 1219 C C . GLY A 1 161 ? 25.846 -5.201 -10.004 1.00 70.06 161 GLY A C 1
ATOM 1220 O O . GLY A 1 161 ? 26.669 -5.922 -9.451 1.00 70.06 161 GLY A O 1
ATOM 1221 N N . SER A 1 162 ? 24.858 -5.698 -10.760 1.00 58.12 162 SER A N 1
ATOM 1222 C CA . SER A 1 162 ? 24.531 -7.138 -10.849 1.00 58.12 162 SER A CA 1
ATOM 1223 C C . SER A 1 162 ? 24.847 -7.813 -12.198 1.00 58.12 162 SER A C 1
ATOM 1225 O O . SER A 1 162 ? 24.417 -8.946 -12.428 1.00 58.12 162 SER A O 1
ATOM 1227 N N . VAL A 1 163 ? 25.532 -7.142 -13.130 1.00 53.06 163 VAL A N 1
ATOM 1228 C CA . VAL A 1 163 ? 25.834 -7.694 -14.467 1.00 53.06 163 VAL A CA 1
ATOM 1229 C C . VAL A 1 163 ? 27.280 -7.380 -14.844 1.00 53.06 163 VAL A C 1
ATOM 1231 O O . VAL A 1 163 ? 27.618 -6.205 -14.973 1.00 53.06 163 VAL A O 1
ATOM 1234 N N . ASP A 1 164 ? 28.074 -8.437 -15.033 1.00 49.00 164 ASP A N 1
ATOM 1235 C CA . ASP A 1 164 ? 29.288 -8.457 -15.867 1.00 49.00 164 ASP A CA 1
ATOM 1236 C C . ASP A 1 164 ? 28.917 -8.955 -17.273 1.00 49.00 164 ASP A C 1
ATOM 1238 O O . ASP A 1 164 ? 28.127 -9.930 -17.358 1.00 49.00 164 ASP A O 1
#

Organism: Chelonoidis abingdonii (NCBI:txid106734)

Nearest PDB structures (foldseek):
  2wvl-assembly1_A  TM=2.389E-01  e=8.727E+00  Thermus thermophilus HB27

InterPro domains:
  IPR037380 DALR anticodon-binding domain-containing protein 3 [PTHR16043] (7-161)
  IPR060165 DALR, N-terminal domain [PF26758] (8-109)

Mean predicted aligned error: 10.79 Å